Protein AF-A0A7X5WYK8-F1 (afdb_monomer)

Solvent-accessible surface area (backbone atoms only — not comparable to full-atom values): 10181 Å² total; per-residue (Å²): 60,43,26,27,65,87,35,36,53,64,47,31,43,57,42,50,28,78,46,82,59,47,68,47,73,44,83,45,78,68,83,83,78,94,76,91,78,85,84,81,78,85,86,73,86,61,57,68,45,62,34,41,37,25,33,33,72,81,47,101,89,40,74,47,78,44,51,24,57,63,47,51,92,87,49,61,73,57,48,60,65,60,54,60,88,48,76,46,37,40,37,29,28,26,80,93,51,51,72,50,24,47,69,49,51,55,54,31,62,80,64,75,45,39,46,22,40,32,38,34,63,54,89,94,56,85,86,73,58,57,67,60,52,36,63,76,65,71,54,60,93,84,52,49,63,40,84,29,38,38,77,39,40,69,43,42,47,52,51,53,49,49,19,54,54,50,25,53,60,73,67,47,81,83,126

Secondary structure (DSSP, 8-state):
-EE-TTSSHHHHHHHH-SSPPEEEEEEE-------S--SS--S-S-EEEEEEEEEEEEETTEEEEEEE--SSTT-HHHHHHHHTT-S-EEEEE-GGGGGGGHHHHHHHHTTT--EEEEEE--TTSPP--HHHHHHHTT--TTS-EEEE-TT-HHHHHHHHHHHHHHHHHHHS---

Structure (mmCIF, N/CA/C/O backbone):
data_AF-A0A7X5WYK8-F1
#
_entry.id   AF-A0A7X5WYK8-F1
#
loop_
_atom_site.group_PDB
_atom_site.id
_atom_site.type_symbol
_atom_site.label_atom_id
_atom_site.label_alt_id
_atom_site.label_comp_id
_atom_site.label_asym_id
_atom_site.label_entity_id
_atom_site.label_seq_id
_atom_site.pdbx_PDB_ins_code
_atom_site.Cartn_x
_atom_site.Cartn_y
_atom_site.Cartn_z
_atom_site.occupancy
_atom_site.B_iso_or_equiv
_atom_site.auth_seq_id
_atom_site.auth_comp_id
_atom_site.auth_asym_id
_atom_site.auth_atom_id
_atom_site.pdbx_PDB_model_num
ATOM 1 N N . MET A 1 1 ? 2.236 2.036 4.614 1.00 91.31 1 MET A N 1
ATOM 2 C CA . MET A 1 1 ? 2.571 2.059 3.174 1.00 91.31 1 MET A CA 1
ATOM 3 C C . MET A 1 1 ? 4.005 1.616 3.013 1.00 91.31 1 MET A C 1
ATOM 5 O O . MET A 1 1 ? 4.882 2.263 3.572 1.00 91.31 1 MET A O 1
ATOM 9 N N . ALA A 1 2 ? 4.224 0.550 2.261 1.00 90.75 2 ALA A N 1
ATOM 10 C CA . ALA A 1 2 ? 5.522 -0.031 1.952 1.00 90.75 2 ALA A CA 1
ATOM 11 C C . ALA A 1 2 ? 5.718 -0.130 0.432 1.00 90.75 2 ALA A C 1
ATOM 13 O O . ALA A 1 2 ? 4.806 0.186 -0.329 1.00 90.75 2 ALA A O 1
ATOM 14 N N . GLY A 1 3 ? 6.918 -0.505 -0.008 1.00 89.00 3 GLY A N 1
ATOM 15 C CA . GLY A 1 3 ? 7.274 -0.653 -1.422 1.00 89.00 3 GLY A CA 1
ATOM 16 C C . GLY A 1 3 ? 8.574 0.058 -1.790 1.00 89.00 3 GLY A C 1
ATOM 17 O O . GLY A 1 3 ? 9.144 0.801 -0.981 1.00 89.00 3 GLY A O 1
ATOM 18 N N . GLY A 1 4 ? 9.008 -0.125 -3.033 1.00 84.69 4 GLY A N 1
ATOM 19 C CA . GLY A 1 4 ? 10.282 0.365 -3.555 1.00 84.69 4 GLY A CA 1
ATOM 20 C C . GLY A 1 4 ? 10.503 1.874 -3.481 1.00 84.69 4 GLY A C 1
ATOM 21 O O . GLY A 1 4 ? 9.568 2.682 -3.360 1.00 84.69 4 GLY A O 1
ATOM 22 N N . PHE A 1 5 ? 11.766 2.293 -3.568 1.00 83.56 5 PHE A N 1
ATOM 23 C CA . PHE A 1 5 ? 12.101 3.700 -3.787 1.00 83.56 5 PHE A CA 1
ATOM 24 C C . PHE A 1 5 ? 11.452 4.203 -5.085 1.00 83.56 5 PHE A C 1
ATOM 26 O O . PHE A 1 5 ? 11.557 3.573 -6.130 1.00 83.56 5 PHE A O 1
ATOM 33 N N . GLY A 1 6 ? 10.777 5.354 -5.030 1.00 85.69 6 GLY A N 1
ATOM 34 C CA . GLY A 1 6 ? 10.100 5.919 -6.202 1.00 85.69 6 GLY A CA 1
ATOM 35 C C . GLY A 1 6 ? 8.744 5.292 -6.548 1.00 85.69 6 GLY A C 1
ATOM 36 O O . GLY A 1 6 ? 8.045 5.852 -7.384 1.00 85.69 6 GLY A O 1
ATOM 37 N N . ALA A 1 7 ? 8.300 4.238 -5.847 1.00 91.06 7 ALA A N 1
ATOM 38 C CA . ALA A 1 7 ? 7.008 3.587 -6.107 1.00 91.06 7 ALA A CA 1
ATOM 39 C C . ALA A 1 7 ? 5.785 4.510 -5.917 1.00 91.06 7 ALA A C 1
ATOM 41 O O . ALA A 1 7 ? 4.711 4.225 -6.433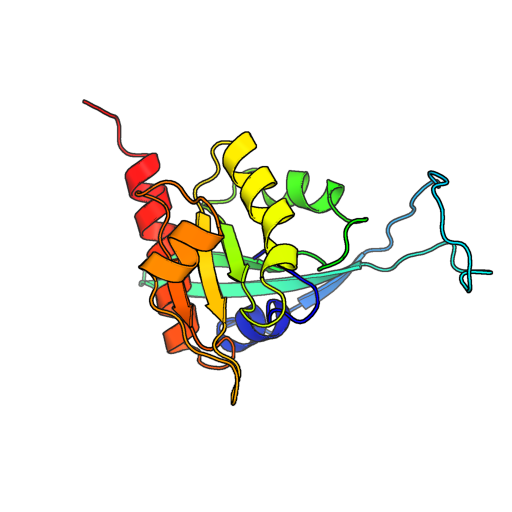 1.00 91.06 7 ALA A O 1
ATOM 42 N N . GLY A 1 8 ? 5.937 5.637 -5.203 1.00 92.38 8 GLY A N 1
ATOM 43 C CA . GLY A 1 8 ? 4.883 6.646 -5.020 1.00 92.38 8 GLY A CA 1
ATOM 44 C C . GLY A 1 8 ? 4.316 6.764 -3.602 1.00 92.38 8 GLY A C 1
ATOM 45 O O . GLY A 1 8 ? 3.302 7.426 -3.422 1.00 92.38 8 GLY A O 1
ATOM 46 N N . LYS A 1 9 ? 4.959 6.173 -2.582 1.00 91.44 9 LYS A N 1
ATOM 47 C CA . LYS A 1 9 ? 4.479 6.176 -1.179 1.00 91.44 9 LYS A CA 1
ATOM 48 C C . LYS A 1 9 ? 4.175 7.583 -0.646 1.00 91.44 9 LYS A C 1
ATOM 50 O O . LYS A 1 9 ? 3.075 7.828 -0.159 1.00 91.44 9 LYS A O 1
ATOM 55 N N . THR A 1 10 ? 5.117 8.514 -0.800 1.00 89.06 10 THR A N 1
ATOM 56 C CA . THR A 1 10 ? 4.959 9.925 -0.406 1.00 89.06 10 THR A CA 1
ATOM 57 C C . THR A 1 10 ? 3.807 10.601 -1.136 1.00 89.06 10 THR A C 1
ATOM 59 O O . THR A 1 10 ? 3.019 11.326 -0.532 1.00 89.06 10 THR A O 1
ATOM 62 N N . THR A 1 11 ? 3.686 10.343 -2.439 1.00 92.81 11 THR A N 1
ATOM 63 C CA . THR A 1 11 ? 2.610 10.882 -3.275 1.00 92.81 11 THR A CA 1
ATOM 64 C C . THR A 1 11 ? 1.253 10.362 -2.812 1.00 92.81 11 THR A C 1
ATOM 66 O O . THR A 1 11 ? 0.349 11.164 -2.601 1.00 92.81 11 THR A O 1
ATOM 69 N N . LEU A 1 12 ? 1.150 9.054 -2.559 1.00 94.94 12 LEU A N 1
ATOM 70 C CA . LEU A 1 12 ? -0.055 8.388 -2.071 1.00 94.94 12 LEU A CA 1
ATOM 71 C C . LEU A 1 12 ? -0.517 8.991 -0.742 1.00 94.94 12 LEU A C 1
ATOM 73 O O . LEU A 1 12 ? -1.670 9.405 -0.621 1.00 94.94 12 LEU A O 1
ATOM 77 N N . VAL A 1 13 ? 0.384 9.093 0.244 1.00 93.38 13 VAL A N 1
ATOM 78 C CA . VAL A 1 13 ? 0.069 9.697 1.551 1.00 93.38 13 VAL A CA 1
ATOM 79 C C . VAL A 1 13 ? -0.349 11.159 1.380 1.00 93.38 13 VAL A C 1
ATOM 81 O O . VAL A 1 13 ? -1.353 11.586 1.951 1.00 93.38 13 VAL A O 1
ATOM 84 N N . GLY A 1 14 ? 0.375 11.921 0.557 1.00 92.38 14 GLY A N 1
ATOM 85 C CA . GLY A 1 14 ? 0.082 13.328 0.294 1.00 92.38 14 GLY A CA 1
ATOM 86 C C . GLY A 1 14 ? -1.270 13.573 -0.382 1.00 92.38 14 GLY A C 1
ATOM 87 O O . GLY A 1 14 ? -1.955 14.525 -0.019 1.00 92.38 14 GLY A O 1
ATOM 88 N N . ALA A 1 15 ? -1.682 12.719 -1.322 1.00 94.56 15 ALA A N 1
ATOM 89 C CA . ALA A 1 15 ? -2.939 12.870 -2.059 1.00 94.56 15 ALA A CA 1
ATOM 90 C C . ALA A 1 15 ? -4.182 12.662 -1.176 1.00 94.56 15 ALA A C 1
ATOM 92 O O . ALA A 1 15 ? -5.242 13.260 -1.397 1.00 94.56 15 ALA A O 1
ATOM 93 N N . VAL A 1 16 ? -4.064 11.798 -0.167 1.00 94.88 16 VAL A N 1
ATOM 94 C CA . VAL A 1 16 ? -5.202 11.341 0.635 1.00 94.88 16 VAL A CA 1
ATOM 95 C C . VAL A 1 16 ? -5.264 11.981 2.027 1.00 94.88 16 VAL A C 1
ATOM 97 O O . VAL A 1 16 ? -6.341 12.054 2.623 1.00 94.88 16 VAL A O 1
ATOM 100 N N . SER A 1 17 ? -4.154 12.517 2.532 1.00 93.38 17 SER A N 1
ATOM 101 C CA . SER A 1 17 ? -4.109 13.109 3.868 1.00 93.38 17 SER A CA 1
ATOM 102 C C . SER A 1 17 ? -4.942 14.398 3.986 1.00 93.38 17 SER A C 1
ATOM 104 O O . SER A 1 17 ? -4.854 15.305 3.166 1.00 93.38 17 SER A O 1
ATOM 106 N N . GLU A 1 18 ? -5.747 14.485 5.042 1.00 92.31 18 GLU A N 1
ATOM 107 C CA . GLU A 1 18 ? -6.530 15.654 5.473 1.00 92.31 18 GLU A CA 1
ATOM 108 C C . GLU A 1 18 ? -5.715 16.605 6.357 1.00 92.31 18 GLU A C 1
ATOM 110 O O . GLU A 1 18 ? -6.079 17.764 6.551 1.00 92.31 18 GLU A O 1
ATOM 115 N N . ILE A 1 19 ? -4.601 16.117 6.899 1.00 85.31 19 ILE A N 1
ATOM 116 C CA . ILE A 1 19 ? -3.599 16.927 7.588 1.00 85.31 19 ILE A CA 1
ATOM 117 C C . ILE A 1 19 ? -2.427 17.175 6.646 1.00 85.31 19 ILE A C 1
ATOM 119 O O . ILE A 1 19 ? -2.150 16.359 5.763 1.00 85.31 19 ILE A O 1
ATOM 123 N N . ARG A 1 20 ? -1.701 18.281 6.848 1.00 70.25 20 ARG A N 1
ATOM 124 C CA . ARG A 1 20 ? -0.429 18.471 6.142 1.00 70.25 20 ARG A CA 1
ATOM 125 C C . ARG A 1 20 ? 0.475 17.282 6.469 1.00 70.25 20 ARG A C 1
ATOM 127 O O . ARG A 1 20 ? 0.687 17.049 7.660 1.00 70.25 20 ARG A O 1
ATOM 134 N N . PRO A 1 21 ? 0.983 16.552 5.460 1.00 59.81 21 PRO A N 1
ATOM 135 C CA . PRO A 1 21 ? 1.872 15.442 5.723 1.00 59.81 21 PRO A CA 1
ATOM 136 C C . PRO A 1 21 ? 3.060 15.926 6.542 1.00 59.81 21 PRO A C 1
ATOM 138 O O . PRO A 1 21 ? 3.773 16.847 6.129 1.00 59.81 21 PRO A O 1
ATOM 141 N N . LEU A 1 22 ? 3.229 15.356 7.731 1.00 60.31 22 LEU A N 1
ATOM 142 C CA . LEU A 1 22 ? 4.407 15.624 8.537 1.00 60.31 22 LEU A CA 1
ATOM 143 C C . LEU A 1 22 ? 5.520 14.761 7.959 1.00 60.31 22 LEU A C 1
ATOM 145 O O . LEU A 1 22 ? 5.391 13.540 7.894 1.00 60.31 22 LEU A O 1
ATOM 149 N N . ARG A 1 23 ? 6.587 15.415 7.501 1.00 59.00 23 ARG A N 1
ATOM 150 C CA . ARG A 1 23 ? 7.867 14.755 7.266 1.00 59.00 23 ARG A CA 1
ATOM 151 C C . ARG A 1 23 ? 8.601 14.802 8.590 1.00 59.00 23 ARG A C 1
ATOM 153 O O . ARG A 1 23 ? 9.136 15.849 8.945 1.00 59.00 23 ARG A O 1
ATOM 160 N N . THR A 1 24 ? 8.543 13.721 9.352 1.00 49.75 24 THR A N 1
ATOM 161 C CA . THR A 1 24 ? 9.303 13.659 10.600 1.00 49.75 24 THR A CA 1
ATOM 162 C C . THR A 1 24 ? 10.747 13.363 10.236 1.00 49.75 24 THR A C 1
ATOM 164 O O . THR A 1 24 ? 11.012 12.326 9.639 1.00 49.75 24 THR A O 1
ATOM 167 N N . GLU A 1 25 ? 11.650 14.294 10.531 1.00 51.78 25 GLU A N 1
ATOM 168 C CA . GLU A 1 25 ? 13.097 14.105 10.449 1.00 51.78 25 GLU A CA 1
ATOM 169 C C . GLU A 1 25 ? 13.569 13.482 11.768 1.00 51.78 25 GLU A C 1
ATOM 171 O O . GLU A 1 25 ? 13.939 14.197 12.695 1.00 51.78 25 GLU A O 1
ATOM 176 N N . GLU A 1 26 ? 13.518 12.154 11.884 1.00 43.84 26 GLU A N 1
ATOM 177 C CA . GLU A 1 26 ? 14.072 11.481 13.065 1.00 43.84 26 GLU A CA 1
ATOM 178 C C . GLU A 1 26 ? 15.587 11.302 12.903 1.00 43.84 26 GLU A C 1
ATOM 180 O O . GLU A 1 26 ? 16.078 10.779 11.893 1.00 43.84 26 GLU A O 1
ATOM 185 N N . LEU A 1 27 ? 16.337 11.746 13.915 1.00 38.81 27 LEU A N 1
ATOM 186 C CA . LEU A 1 27 ? 17.777 11.524 14.028 1.00 38.81 27 LEU A CA 1
ATOM 187 C C . LEU A 1 27 ? 18.011 10.092 14.510 1.00 38.81 27 LEU A C 1
ATOM 189 O O . LEU A 1 27 ? 18.056 9.823 15.707 1.00 38.81 27 LEU A O 1
ATOM 193 N N . LEU A 1 28 ? 18.185 9.164 13.576 1.00 40.59 28 LEU A N 1
ATOM 194 C CA . LEU A 1 28 ? 18.576 7.800 13.909 1.00 40.59 28 LEU A CA 1
ATOM 195 C C . LEU A 1 28 ? 20.100 7.716 14.013 1.00 40.59 28 LEU A C 1
ATOM 197 O O . LEU A 1 28 ? 20.827 7.809 13.021 1.00 40.59 28 LEU A O 1
ATOM 201 N N . THR A 1 29 ? 20.599 7.560 15.237 1.00 36.50 29 THR A N 1
ATOM 202 C CA . THR A 1 29 ? 21.980 7.142 15.495 1.00 36.50 29 THR A CA 1
ATOM 203 C C . THR A 1 29 ? 22.102 5.646 15.233 1.00 36.50 29 THR A C 1
ATOM 205 O O . THR A 1 29 ? 21.803 4.835 16.106 1.00 36.50 29 THR A O 1
ATOM 208 N N . GLU A 1 30 ? 22.541 5.271 14.034 1.00 42.75 30 GLU A N 1
ATOM 209 C CA . GLU A 1 30 ? 22.893 3.887 13.720 1.00 42.75 30 GLU A CA 1
ATOM 210 C C . GLU A 1 30 ? 24.366 3.645 14.093 1.00 42.75 30 GLU A C 1
ATOM 212 O O . GLU A 1 30 ? 25.285 4.204 13.489 1.00 42.75 30 GLU A O 1
ATOM 217 N N . ALA A 1 31 ? 24.609 2.830 15.123 1.00 35.81 31 ALA A N 1
ATOM 218 C CA . ALA A 1 31 ? 25.931 2.264 15.371 1.00 35.81 31 ALA A CA 1
ATOM 219 C C . ALA A 1 31 ? 26.196 1.210 14.285 1.00 35.81 31 ALA A C 1
ATOM 221 O O . ALA A 1 31 ? 25.483 0.213 14.192 1.00 35.81 31 ALA A O 1
ATOM 222 N N . GLY A 1 32 ? 27.180 1.489 13.429 1.00 37.34 32 GLY A N 1
ATOM 223 C CA . GLY A 1 32 ? 27.377 0.822 12.147 1.00 37.34 32 GLY A CA 1
ATOM 224 C C . GLY A 1 32 ? 27.456 -0.706 12.184 1.00 37.34 32 GLY A C 1
ATOM 225 O O . GLY A 1 32 ? 28.133 -1.306 13.020 1.00 37.34 32 GLY A O 1
ATOM 226 N N . ARG A 1 33 ? 26.831 -1.326 11.179 1.00 36.12 33 ARG A N 1
ATOM 227 C CA . ARG A 1 33 ? 27.167 -2.671 10.705 1.00 36.12 33 ARG A CA 1
ATOM 228 C C . ARG A 1 33 ? 27.837 -2.542 9.331 1.00 36.12 33 ARG A C 1
ATOM 230 O O . ARG A 1 33 ? 27.252 -1.920 8.449 1.00 36.12 33 ARG A O 1
ATOM 237 N N . PRO A 1 34 ? 29.056 -3.073 9.142 1.00 43.34 34 PRO A N 1
ATOM 238 C CA . PRO A 1 34 ? 29.782 -2.921 7.891 1.00 43.34 34 PRO A CA 1
ATOM 239 C C . PRO A 1 34 ? 29.355 -4.021 6.922 1.00 43.34 34 PRO A C 1
ATOM 241 O O . PRO A 1 34 ? 29.674 -5.178 7.180 1.00 43.34 34 PRO A O 1
ATOM 244 N N . VAL A 1 35 ? 28.670 -3.687 5.825 1.00 38.25 35 VAL A N 1
ATOM 245 C CA . VAL A 1 35 ? 28.654 -4.555 4.637 1.00 38.25 35 VAL A CA 1
ATOM 246 C C . VAL A 1 35 ? 28.582 -3.710 3.360 1.00 38.25 35 VAL A C 1
ATOM 248 O O . VAL A 1 35 ? 27.594 -3.027 3.109 1.00 38.25 35 VAL A O 1
ATOM 251 N N . ASP A 1 36 ? 29.704 -3.742 2.641 1.00 38.31 36 ASP A N 1
ATOM 252 C CA . ASP A 1 36 ? 29.941 -3.654 1.195 1.00 38.31 36 ASP A CA 1
ATOM 253 C C . ASP A 1 36 ? 28.935 -2.893 0.318 1.00 38.31 36 ASP A C 1
ATOM 255 O O . ASP A 1 36 ? 27.957 -3.449 -0.165 1.00 38.31 36 ASP A O 1
ATOM 259 N N . ASP A 1 37 ? 29.227 -1.614 0.063 1.00 40.59 37 ASP A N 1
ATOM 260 C CA . ASP A 1 37 ? 29.827 -1.158 -1.206 1.00 40.59 37 ASP A CA 1
ATOM 261 C C . ASP A 1 37 ? 30.225 0.325 -1.027 1.00 40.59 37 ASP A C 1
ATOM 263 O O . ASP A 1 37 ? 29.435 1.255 -1.201 1.00 40.59 37 ASP A O 1
ATOM 267 N N . ILE A 1 38 ? 31.446 0.566 -0.530 1.00 38.88 38 ILE A N 1
ATOM 268 C CA . ILE A 1 38 ? 31.916 1.901 -0.107 1.00 38.88 38 ILE A CA 1
ATOM 269 C C . ILE A 1 38 ? 32.534 2.657 -1.290 1.00 38.88 38 ILE A C 1
ATOM 271 O O . ILE A 1 38 ? 33.648 3.174 -1.216 1.00 38.88 38 ILE A O 1
ATOM 275 N N . ALA A 1 39 ? 31.803 2.764 -2.395 1.00 33.34 39 ALA A N 1
ATOM 276 C CA . ALA A 1 39 ? 32.120 3.725 -3.442 1.00 33.34 39 ALA A CA 1
ATOM 277 C C . ALA A 1 39 ? 31.269 4.992 -3.242 1.00 33.34 39 ALA A C 1
ATOM 279 O O . ALA A 1 39 ? 30.266 5.200 -3.917 1.00 33.34 39 ALA A O 1
ATOM 280 N N . GLY A 1 40 ? 31.673 5.848 -2.290 1.00 38.50 40 GLY A N 1
ATOM 281 C CA . GLY A 1 40 ? 31.188 7.237 -2.213 1.00 38.50 40 GLY A CA 1
ATOM 282 C C . GLY A 1 40 ? 30.547 7.715 -0.905 1.00 38.50 40 GLY A C 1
ATOM 283 O O . GLY A 1 40 ? 29.961 8.796 -0.901 1.00 38.50 40 GLY A O 1
ATOM 284 N N . VAL A 1 41 ? 30.660 6.982 0.209 1.00 37.38 41 VAL A N 1
ATOM 285 C CA . VAL A 1 41 ? 30.144 7.431 1.521 1.00 37.38 41 VAL A CA 1
ATOM 286 C C . VAL A 1 41 ? 31.288 7.646 2.507 1.00 37.38 41 VAL A C 1
ATOM 288 O O . VAL A 1 41 ? 31.399 6.979 3.531 1.00 37.38 41 VAL A O 1
ATOM 291 N N . GLU A 1 42 ? 32.151 8.615 2.215 1.00 34.34 42 GLU A N 1
ATOM 292 C CA . GLU A 1 42 ? 32.994 9.200 3.254 1.00 34.34 42 GLU A CA 1
ATOM 293 C C . GLU A 1 42 ? 32.214 10.355 3.898 1.00 34.34 42 GLU A C 1
ATOM 295 O O . GLU A 1 42 ? 31.921 11.361 3.255 1.00 34.34 42 GLU A O 1
ATOM 300 N N . SER A 1 43 ? 31.877 10.193 5.182 1.00 35.34 43 SER A N 1
ATOM 301 C CA . SER A 1 43 ? 31.346 11.20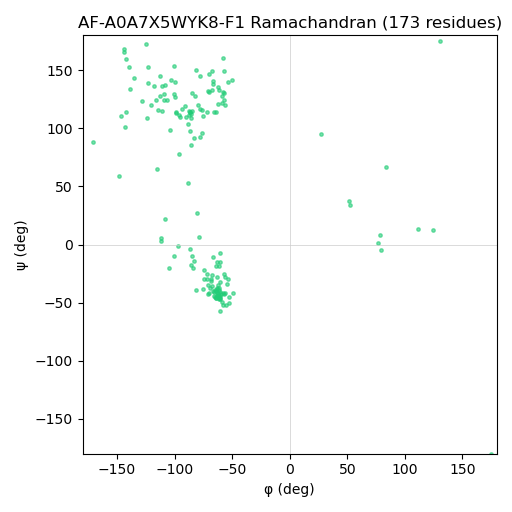9 6.113 1.00 35.34 43 SER A CA 1
ATOM 302 C C . SER A 1 43 ? 29.838 11.526 6.127 1.00 35.34 43 SER A C 1
ATOM 304 O O . SER A 1 43 ? 29.442 12.668 5.928 1.00 35.34 43 SER A O 1
ATOM 306 N N . LYS A 1 44 ? 28.974 10.581 6.535 1.00 34.91 44 LYS A N 1
ATOM 307 C CA . LYS A 1 44 ? 27.723 10.936 7.252 1.00 34.91 44 LYS A CA 1
ATOM 308 C C . LYS A 1 44 ? 27.378 9.910 8.338 1.00 34.91 44 LYS A C 1
ATOM 310 O O . LYS A 1 44 ? 26.822 8.861 8.055 1.00 34.91 44 LYS A O 1
ATOM 315 N N . THR A 1 45 ? 27.684 10.245 9.591 1.00 38.94 45 THR A N 1
ATOM 316 C CA . THR A 1 45 ? 27.378 9.486 10.826 1.00 38.94 45 THR A CA 1
ATOM 317 C C . THR A 1 45 ? 25.929 9.643 11.314 1.00 38.94 45 THR A C 1
ATOM 319 O O . THR A 1 45 ? 25.579 9.182 12.397 1.00 38.94 45 THR A O 1
ATOM 322 N N . THR A 1 46 ? 25.076 10.313 10.541 1.00 37.12 46 THR A N 1
ATOM 323 C CA . THR A 1 46 ? 23.675 10.578 10.882 1.00 37.12 46 THR A CA 1
ATOM 324 C C . THR A 1 46 ? 22.848 10.457 9.612 1.00 37.12 46 THR A C 1
ATOM 326 O O . THR A 1 46 ? 23.019 11.252 8.685 1.00 37.12 46 THR A O 1
ATOM 329 N N . THR A 1 47 ? 21.965 9.463 9.558 1.00 43.06 47 THR A N 1
ATOM 330 C CA . THR A 1 47 ? 20.996 9.338 8.468 1.00 43.06 47 THR A CA 1
ATOM 331 C C . THR A 1 47 ? 19.643 9.783 9.000 1.00 43.06 47 THR A C 1
ATOM 333 O O . THR A 1 47 ? 18.965 9.029 9.689 1.00 43.06 47 THR A O 1
ATOM 336 N N . THR A 1 48 ? 19.265 11.029 8.720 1.00 44.34 48 THR A N 1
ATOM 337 C CA . THR A 1 48 ? 17.916 11.528 8.998 1.00 44.34 48 THR A CA 1
ATOM 338 C C . THR A 1 48 ? 16.917 10.718 8.181 1.00 44.34 48 THR A C 1
ATOM 340 O O . THR A 1 48 ? 17.001 10.693 6.949 1.00 44.34 48 THR A O 1
ATOM 343 N N . VAL A 1 49 ? 15.978 10.052 8.847 1.00 54.69 49 VAL A N 1
ATOM 344 C CA . VAL A 1 49 ? 14.893 9.350 8.161 1.00 54.69 49 VAL A CA 1
ATOM 345 C C . VAL A 1 49 ? 13.712 10.281 8.064 1.00 54.69 49 VAL A C 1
ATOM 347 O O . VAL A 1 49 ? 13.155 10.662 9.084 1.00 54.69 49 VAL A O 1
ATOM 350 N N . ALA A 1 50 ? 13.334 10.628 6.836 1.00 64.44 50 ALA A N 1
ATOM 351 C CA . ALA A 1 50 ? 12.053 11.254 6.560 1.00 64.44 50 ALA A CA 1
ATOM 352 C C . ALA A 1 50 ? 11.002 10.152 6.375 1.00 64.44 50 ALA A C 1
ATOM 354 O O . ALA A 1 50 ? 11.080 9.372 5.425 1.00 64.44 50 ALA A O 1
ATOM 355 N N . MET A 1 51 ? 10.033 10.092 7.285 1.00 77.31 51 MET A N 1
ATOM 356 C CA . MET A 1 51 ? 8.831 9.268 7.147 1.00 77.31 51 MET A CA 1
ATOM 357 C C . MET A 1 51 ? 7.648 10.155 6.758 1.00 77.31 51 MET A C 1
ATOM 359 O O . MET A 1 51 ? 7.518 11.267 7.271 1.00 77.31 51 MET A O 1
ATOM 363 N N . ASP A 1 52 ? 6.776 9.660 5.879 1.00 83.44 52 ASP A N 1
ATOM 364 C CA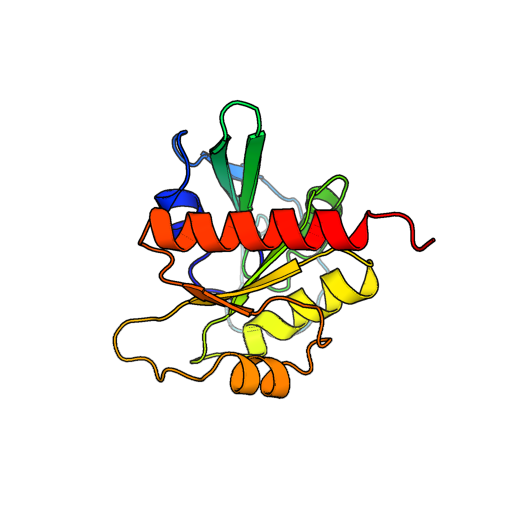 . ASP A 1 52 ? 5.517 10.340 5.576 1.00 83.44 52 ASP A CA 1
ATOM 365 C C . ASP A 1 52 ? 4.444 9.945 6.592 1.00 83.44 52 ASP A C 1
ATOM 367 O O . ASP A 1 52 ? 4.199 8.759 6.814 1.00 83.44 52 ASP A O 1
ATOM 371 N N . PHE A 1 53 ? 3.763 10.934 7.165 1.00 87.94 53 PHE A N 1
ATOM 372 C CA . PHE A 1 53 ? 2.600 10.728 8.023 1.00 87.94 53 PHE A CA 1
ATOM 373 C C . PHE A 1 53 ? 1.358 11.384 7.425 1.00 87.94 53 PHE A C 1
ATOM 375 O O . PHE A 1 53 ? 1.416 12.528 6.975 1.00 87.94 53 PHE A O 1
ATOM 382 N N . GLY A 1 54 ? 0.222 10.690 7.455 1.00 90.75 54 GLY A N 1
ATOM 383 C CA . GLY A 1 54 ? -1.056 11.220 6.995 1.00 90.75 54 GLY A CA 1
ATOM 384 C C . GLY A 1 54 ? -2.239 10.748 7.828 1.00 90.75 54 GLY A C 1
ATOM 385 O O . GLY A 1 54 ? -2.147 9.798 8.600 1.00 90.75 54 GLY A O 1
ATOM 386 N N . ARG A 1 55 ? -3.378 11.418 7.652 1.00 94.38 55 ARG A N 1
ATOM 387 C CA . ARG A 1 55 ? -4.653 11.059 8.287 1.00 94.38 55 ARG A CA 1
ATOM 388 C C . ARG A 1 55 ? -5.778 11.213 7.281 1.00 94.38 55 ARG A C 1
ATOM 390 O O . ARG A 1 55 ? -5.853 12.256 6.644 1.00 94.38 55 ARG A O 1
ATOM 397 N N . ILE A 1 56 ? -6.672 10.241 7.177 1.00 94.75 56 ILE A N 1
ATOM 398 C CA . ILE A 1 56 ? -7.902 10.372 6.386 1.00 94.75 56 ILE A CA 1
ATOM 399 C C . ILE A 1 56 ? -9.098 9.834 7.162 1.00 94.75 56 ILE A C 1
ATOM 401 O O . ILE A 1 56 ? -9.002 8.820 7.848 1.00 94.75 56 ILE A O 1
ATOM 405 N N . THR A 1 57 ? -10.236 10.496 7.007 1.00 94.00 57 THR A N 1
ATOM 406 C CA . THR A 1 57 ? -11.543 9.987 7.407 1.00 94.00 57 THR A CA 1
ATOM 407 C C . THR A 1 57 ? -12.147 9.230 6.214 1.00 94.00 57 THR A C 1
ATOM 409 O O . THR A 1 57 ? -12.462 9.832 5.187 1.00 94.00 57 THR A O 1
ATOM 412 N N . LEU A 1 58 ? -12.239 7.897 6.297 1.00 88.75 58 LEU A N 1
ATOM 413 C CA . LEU A 1 58 ? -12.792 7.047 5.227 1.00 88.75 58 LEU A CA 1
ATOM 414 C C . LEU A 1 58 ? -14.324 7.003 5.259 1.00 88.75 58 LEU A C 1
ATOM 416 O O . LEU A 1 58 ? -14.965 6.993 4.209 1.00 88.75 58 LEU A O 1
ATOM 420 N N . ARG A 1 59 ? -14.896 6.953 6.465 1.00 84.94 59 ARG A N 1
ATOM 421 C CA . ARG A 1 59 ? -16.336 6.982 6.770 1.00 84.94 59 ARG A CA 1
ATOM 422 C C . ARG A 1 59 ? -16.538 7.775 8.063 1.00 84.94 59 ARG A C 1
ATOM 424 O O . ARG A 1 59 ? -15.557 8.075 8.740 1.00 84.94 59 ARG A O 1
ATOM 431 N N . GLU A 1 60 ? -17.779 8.124 8.401 1.00 82.06 60 GLU A N 1
ATOM 432 C CA . GLU A 1 60 ? -18.100 8.967 9.571 1.00 82.06 60 GLU A CA 1
ATOM 433 C C . GLU A 1 60 ? -17.501 8.447 10.892 1.00 82.06 60 GLU A C 1
ATOM 435 O O . GLU A 1 60 ? -17.153 9.238 11.766 1.00 82.06 60 GLU A O 1
ATOM 440 N N . ASP A 1 61 ? -17.320 7.132 11.011 1.00 85.50 61 ASP A N 1
ATOM 441 C CA . ASP A 1 61 ? -16.801 6.423 12.179 1.00 85.50 61 ASP A CA 1
ATOM 442 C C . ASP A 1 61 ? -15.410 5.791 11.969 1.00 85.50 61 ASP A C 1
ATOM 444 O O . ASP A 1 61 ? -14.882 5.158 12.883 1.00 85.50 61 ASP A O 1
ATOM 448 N N . LEU A 1 62 ? -14.784 5.979 10.798 1.00 88.06 62 LEU A N 1
ATOM 449 C CA . LEU A 1 62 ? -13.507 5.348 10.455 1.00 88.06 62 LEU A CA 1
ATOM 450 C C . LEU A 1 62 ? -12.446 6.376 10.060 1.00 88.06 62 LEU A C 1
ATOM 452 O O . LEU A 1 62 ? -12.466 6.944 8.964 1.00 88.06 62 LEU A O 1
ATOM 456 N N . VAL A 1 63 ? -11.461 6.544 10.940 1.00 93.31 63 VAL A N 1
ATOM 457 C CA . VAL A 1 63 ? -10.264 7.359 10.713 1.00 93.31 63 VAL A CA 1
ATOM 458 C C . VAL A 1 63 ? -9.057 6.444 10.564 1.00 93.31 63 VAL A C 1
ATOM 460 O O . VAL A 1 63 ? -8.808 5.601 11.421 1.00 93.31 63 VAL A O 1
ATOM 463 N N . LEU A 1 64 ? -8.278 6.648 9.504 1.00 93.88 64 LEU A N 1
ATOM 464 C CA . LEU A 1 64 ? -7.012 5.960 9.285 1.00 93.88 64 LEU A CA 1
ATOM 465 C C . LEU A 1 64 ? -5.831 6.904 9.489 1.00 93.88 64 LEU A C 1
ATOM 467 O O . LEU A 1 64 ? -5.824 8.033 8.987 1.00 93.88 64 LEU A O 1
ATOM 471 N N . TYR A 1 65 ? -4.809 6.392 10.167 1.00 92.94 65 TYR A N 1
ATOM 472 C CA . TYR A 1 65 ? -3.481 6.989 10.241 1.00 92.94 65 TYR A CA 1
ATOM 473 C C . TYR A 1 65 ? -2.558 6.252 9.276 1.00 92.94 65 TYR A C 1
ATOM 475 O O . TYR A 1 65 ? -2.510 5.024 9.259 1.00 92.94 65 TYR A O 1
ATOM 483 N N . LEU A 1 66 ? -1.859 7.007 8.436 1.00 92.69 66 LEU A N 1
ATOM 484 C CA . LEU A 1 66 ? -1.051 6.482 7.346 1.00 92.69 66 LEU A CA 1
ATOM 485 C C . LEU A 1 66 ? 0.417 6.758 7.637 1.00 92.69 66 LEU A C 1
ATOM 487 O O . LEU A 1 66 ? 0.794 7.905 7.863 1.00 92.69 66 LEU A O 1
ATOM 491 N N . PHE A 1 67 ? 1.236 5.714 7.564 1.00 89.81 67 PHE A N 1
ATOM 492 C CA . PHE A 1 67 ? 2.683 5.799 7.741 1.00 89.81 67 PHE A CA 1
ATOM 493 C C . PHE A 1 67 ? 3.367 5.291 6.472 1.00 89.81 67 PHE A C 1
ATOM 495 O O . PHE A 1 67 ? 3.124 4.161 6.039 1.00 89.81 67 PHE A O 1
ATOM 502 N N . GLY A 1 68 ? 4.160 6.137 5.820 1.00 86.31 68 GLY A N 1
ATOM 503 C CA . GLY A 1 68 ? 4.925 5.800 4.623 1.00 86.31 68 GLY A CA 1
ATOM 504 C C . GLY A 1 68 ? 6.348 5.407 4.974 1.00 86.31 68 GLY A C 1
ATOM 505 O O . GLY A 1 68 ? 7.128 6.271 5.362 1.00 86.31 68 GLY A O 1
ATOM 506 N N . THR A 1 69 ? 6.695 4.127 4.824 1.00 74.19 69 THR A N 1
ATOM 507 C CA . THR A 1 69 ? 8.027 3.642 5.192 1.00 74.19 69 THR A CA 1
ATOM 508 C C . THR A 1 69 ? 9.104 4.215 4.263 1.00 74.19 69 THR A C 1
ATOM 510 O O . THR A 1 69 ? 8.845 4.481 3.083 1.00 74.19 69 THR A O 1
ATOM 513 N N . PRO A 1 70 ? 10.337 4.412 4.750 1.00 71.44 70 PRO A N 1
ATOM 514 C CA . PRO A 1 70 ? 11.466 4.762 3.900 1.00 71.44 70 PRO A CA 1
ATOM 515 C C . PRO A 1 70 ? 11.726 3.644 2.887 1.00 71.44 70 PRO A C 1
ATOM 517 O O . PRO A 1 70 ? 11.782 2.473 3.245 1.00 71.44 70 PRO A O 1
ATOM 520 N N . GLY A 1 71 ? 11.902 3.994 1.612 1.00 61.06 71 GLY A N 1
ATOM 521 C CA . GLY A 1 71 ? 12.095 3.018 0.530 1.00 61.06 71 GLY A CA 1
ATOM 522 C C . GLY A 1 71 ? 13.515 2.461 0.394 1.00 61.06 71 GLY A C 1
ATOM 523 O O . GLY A 1 71 ? 13.901 2.168 -0.729 1.00 61.06 71 GLY A O 1
ATOM 524 N N . GLN A 1 72 ? 14.313 2.412 1.465 1.00 59.97 72 GLN A N 1
ATOM 525 C CA . GLN A 1 72 ? 15.676 1.865 1.425 1.00 59.97 72 GLN A CA 1
ATOM 526 C C . GLN A 1 72 ? 15.847 0.726 2.430 1.00 59.97 72 GLN A C 1
ATOM 528 O O . GLN A 1 72 ? 15.428 0.853 3.581 1.00 59.97 72 GLN A O 1
ATOM 533 N N . ASP A 1 73 ? 16.553 -0.324 2.006 1.00 55.56 73 ASP A N 1
ATOM 534 C CA . ASP A 1 73 ? 16.742 -1.601 2.716 1.00 55.56 73 ASP A CA 1
ATOM 535 C C . ASP A 1 73 ? 17.424 -1.498 4.084 1.00 55.56 73 ASP A C 1
ATOM 537 O O . ASP A 1 73 ? 17.514 -2.476 4.807 1.00 55.56 73 ASP A O 1
ATOM 541 N N . ARG A 1 74 ? 17.922 -0.331 4.490 1.00 58.56 74 ARG A N 1
ATOM 542 C CA . ARG A 1 74 ? 18.523 -0.140 5.821 1.00 58.56 74 ARG A CA 1
ATOM 543 C C . ARG A 1 74 ? 17.517 0.224 6.918 1.00 58.56 74 ARG A C 1
ATOM 545 O O . ARG A 1 74 ? 17.897 0.342 8.073 1.00 58.56 74 ARG A O 1
ATOM 552 N N . PHE A 1 75 ? 16.234 0.405 6.589 1.00 63.44 75 PHE A N 1
ATOM 553 C CA . PHE A 1 75 ? 15.224 0.900 7.539 1.00 63.44 75 PHE A CA 1
ATOM 554 C C . PHE A 1 75 ? 14.204 -0.149 8.003 1.00 63.44 75 PHE A C 1
ATOM 556 O O . PHE A 1 75 ? 13.139 0.219 8.499 1.00 63.44 75 PHE A O 1
ATOM 563 N N . TRP A 1 76 ? 14.529 -1.443 7.902 1.00 64.75 76 TRP A N 1
ATOM 564 C CA . TRP A 1 76 ? 13.675 -2.546 8.375 1.00 64.75 76 TRP A CA 1
ATOM 565 C C . TRP A 1 76 ? 13.262 -2.425 9.844 1.00 64.75 76 TRP A C 1
ATOM 567 O O . TRP A 1 76 ? 12.140 -2.779 10.183 1.00 64.75 76 TRP A O 1
ATOM 577 N N . PHE A 1 77 ? 14.120 -1.877 10.714 1.00 66.50 77 PHE A N 1
ATOM 578 C CA . PHE A 1 77 ? 13.790 -1.713 12.136 1.00 66.50 77 PHE A CA 1
ATOM 579 C C . PHE A 1 77 ? 12.555 -0.821 12.353 1.00 66.50 77 PHE A C 1
ATOM 581 O O . PHE A 1 77 ? 11.794 -1.037 13.288 1.00 66.50 77 PHE A O 1
ATOM 588 N N . LEU A 1 78 ? 12.323 0.168 11.479 1.00 71.81 78 LEU A N 1
ATOM 589 C CA . LEU A 1 78 ? 11.167 1.058 11.594 1.00 71.81 78 LEU A CA 1
ATOM 590 C C . LEU A 1 78 ? 9.870 0.325 11.236 1.00 71.81 78 LEU A C 1
ATOM 592 O O . LEU A 1 78 ? 8.795 0.711 11.683 1.00 71.81 78 LEU A O 1
ATOM 596 N N . TRP A 1 79 ? 9.957 -0.731 10.429 1.00 77.38 79 TRP A N 1
ATOM 597 C CA . TRP A 1 79 ? 8.785 -1.493 10.030 1.00 77.38 79 TRP A CA 1
ATOM 598 C C . TRP A 1 79 ? 8.206 -2.265 11.207 1.00 77.38 79 TRP A C 1
ATOM 600 O O . TRP A 1 79 ? 6.992 -2.284 11.332 1.00 77.38 79 TRP A O 1
ATOM 610 N N . ASP A 1 80 ? 9.037 -2.813 12.099 1.00 78.00 80 ASP A N 1
ATOM 611 C CA . ASP A 1 80 ? 8.562 -3.529 13.293 1.00 78.00 80 ASP A CA 1
ATOM 612 C C . ASP A 1 80 ? 7.773 -2.615 14.241 1.00 78.00 80 ASP A C 1
ATOM 614 O O . ASP A 1 80 ? 6.698 -2.982 14.724 1.00 78.00 80 ASP A O 1
ATOM 618 N N . GLU A 1 81 ? 8.255 -1.387 14.434 1.00 78.50 81 GLU A N 1
ATOM 619 C CA . GLU A 1 81 ? 7.558 -0.375 15.231 1.00 78.50 81 GLU A CA 1
ATOM 620 C C . GLU A 1 81 ? 6.231 0.044 14.580 1.00 78.50 81 GLU A C 1
ATOM 622 O O . GLU A 1 81 ? 5.202 0.120 15.247 1.00 78.50 81 GLU A O 1
ATOM 627 N N . LEU A 1 82 ? 6.221 0.273 13.262 1.00 79.50 82 LEU A N 1
ATOM 628 C CA . LEU A 1 82 ? 5.018 0.702 12.535 1.00 79.50 82 LEU A CA 1
ATOM 629 C C . LEU A 1 82 ? 3.993 -0.416 12.319 1.00 79.50 82 LEU A C 1
ATOM 631 O O . LEU A 1 82 ? 2.802 -0.137 12.196 1.00 79.50 82 LEU A O 1
ATOM 635 N N . ALA A 1 83 ? 4.450 -1.661 12.216 1.00 81.81 83 ALA A N 1
ATOM 636 C CA . ALA A 1 83 ? 3.606 -2.832 12.030 1.00 81.81 83 ALA A CA 1
ATOM 637 C C . ALA A 1 83 ? 2.823 -3.170 13.302 1.00 81.81 83 ALA A C 1
ATOM 639 O O . ALA A 1 83 ? 1.708 -3.690 13.231 1.00 81.81 83 ALA A O 1
ATOM 640 N N . THR A 1 84 ? 3.382 -2.853 14.471 1.00 80.94 84 THR A N 1
ATOM 641 C CA . THR A 1 84 ? 2.742 -3.126 15.755 1.00 80.94 84 THR A CA 1
ATOM 642 C C . THR A 1 84 ? 1.445 -2.323 15.893 1.00 80.94 84 THR A C 1
ATOM 644 O O . THR A 1 84 ? 1.451 -1.098 15.983 1.00 80.94 84 THR A O 1
ATOM 647 N N . GLY A 1 85 ? 0.308 -3.024 15.927 1.00 81.56 85 GLY A N 1
ATOM 648 C CA . GLY A 1 85 ? -1.021 -2.410 16.034 1.00 81.56 85 GLY A CA 1
ATOM 649 C C . GLY A 1 85 ? -1.565 -1.826 14.725 1.00 81.56 85 GLY A C 1
ATOM 650 O O . GLY A 1 85 ? -2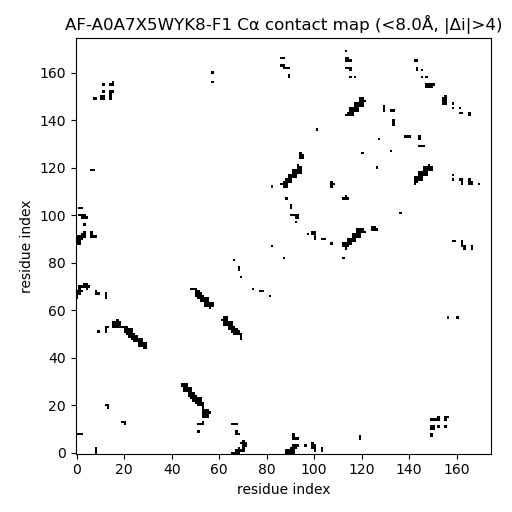.607 -1.167 14.745 1.00 81.56 85 GLY A O 1
ATOM 651 N N . ALA A 1 86 ? -0.895 -2.061 13.592 1.00 87.00 86 ALA A N 1
ATOM 652 C CA . ALA A 1 86 ? -1.424 -1.694 12.286 1.00 87.00 86 ALA A CA 1
ATOM 653 C C . ALA A 1 86 ? -2.670 -2.530 11.951 1.00 87.00 86 ALA A C 1
ATOM 655 O O . ALA A 1 86 ? -2.695 -3.739 12.160 1.00 87.00 86 ALA A O 1
ATOM 656 N N . LEU A 1 87 ? -3.688 -1.882 11.376 1.00 90.75 87 LEU A N 1
ATOM 657 C CA . LEU A 1 87 ? -4.862 -2.574 10.830 1.00 90.75 87 LEU A CA 1
ATOM 658 C C . LEU A 1 87 ? -4.475 -3.495 9.662 1.00 90.75 87 LEU A C 1
ATOM 660 O O . LEU A 1 87 ? -5.045 -4.562 9.488 1.00 90.75 87 LEU A O 1
ATOM 664 N N . GLY A 1 88 ? -3.527 -3.044 8.846 1.00 94.12 88 GLY A N 1
ATOM 665 C CA . GLY A 1 88 ? -3.033 -3.732 7.666 1.00 94.12 88 GLY A CA 1
ATOM 666 C C . GLY A 1 88 ? -2.046 -2.847 6.914 1.00 94.12 88 GLY A C 1
ATOM 667 O O . GLY A 1 88 ? -1.770 -1.709 7.317 1.00 94.12 88 GLY A O 1
ATOM 668 N N . ALA A 1 89 ? -1.517 -3.354 5.808 1.00 95.19 89 ALA A N 1
ATOM 669 C CA . ALA A 1 89 ? -0.522 -2.659 5.006 1.00 95.19 89 ALA A CA 1
ATOM 670 C C . ALA A 1 89 ? -0.956 -2.470 3.547 1.00 95.19 89 ALA A C 1
ATOM 672 O O . ALA A 1 89 ? -1.710 -3.247 2.976 1.00 95.19 89 ALA A O 1
ATOM 673 N N . VAL A 1 90 ? -0.425 -1.422 2.920 1.00 97.06 90 VAL A N 1
ATOM 674 C CA . VAL A 1 90 ? -0.409 -1.293 1.458 1.00 97.06 90 VAL A CA 1
ATOM 675 C C . VAL A 1 90 ? 1.020 -1.527 1.009 1.00 97.06 90 VAL A C 1
ATOM 677 O O . VAL A 1 90 ? 1.915 -0.800 1.459 1.00 97.06 90 VAL A O 1
ATOM 680 N N . VAL A 1 91 ? 1.220 -2.478 0.105 1.00 96.06 91 VAL A N 1
ATOM 681 C CA . VAL A 1 91 ? 2.462 -2.638 -0.651 1.00 96.06 91 VAL A CA 1
ATOM 682 C C . VAL A 1 91 ? 2.277 -1.950 -1.997 1.00 96.06 91 VAL A C 1
ATOM 684 O O . VAL A 1 91 ? 1.481 -2.386 -2.820 1.00 96.06 91 VAL A O 1
ATOM 687 N N . LEU A 1 92 ? 2.983 -0.845 -2.218 1.00 95.50 92 LEU A N 1
ATOM 688 C CA . LEU A 1 92 ? 2.920 -0.103 -3.470 1.00 95.50 92 LEU A CA 1
ATOM 689 C C . LEU A 1 92 ? 3.926 -0.696 -4.466 1.00 95.50 92 LEU A C 1
ATOM 691 O O . LEU A 1 92 ? 5.137 -0.620 -4.243 1.00 95.50 92 LEU A O 1
ATOM 695 N N . ALA A 1 93 ? 3.414 -1.273 -5.548 1.00 95.06 93 ALA A N 1
ATOM 696 C CA . ALA A 1 93 ? 4.185 -1.892 -6.617 1.00 95.06 93 ALA A CA 1
ATOM 697 C C . ALA A 1 93 ? 4.323 -0.949 -7.822 1.00 95.06 93 ALA A C 1
ATOM 699 O O . ALA A 1 93 ? 3.372 -0.270 -8.213 1.00 95.06 93 ALA A O 1
ATOM 700 N N . ASP A 1 94 ? 5.511 -0.933 -8.425 1.00 92.81 94 ASP A N 1
ATOM 701 C CA . ASP A 1 94 ? 5.806 -0.266 -9.694 1.00 92.81 94 ASP A CA 1
ATOM 702 C C . ASP A 1 94 ? 6.149 -1.344 -10.724 1.00 92.81 94 ASP A C 1
ATOM 704 O O . ASP A 1 94 ? 7.147 -2.042 -10.573 1.00 92.81 94 ASP A O 1
ATOM 708 N N . THR A 1 95 ? 5.344 -1.490 -11.779 1.00 90.56 95 THR A N 1
ATOM 709 C CA . THR A 1 95 ? 5.540 -2.545 -12.791 1.00 90.56 95 THR A CA 1
ATOM 710 C C . THR A 1 95 ? 6.852 -2.402 -13.562 1.00 90.56 95 THR A C 1
ATOM 712 O O . THR A 1 95 ? 7.328 -3.374 -14.138 1.00 90.56 95 THR A O 1
ATOM 715 N N . ARG A 1 96 ? 7.481 -1.219 -13.540 1.00 89.44 96 ARG A N 1
ATOM 716 C CA . ARG A 1 96 ? 8.805 -0.986 -14.141 1.00 89.44 96 ARG A CA 1
ATOM 717 C C . ARG A 1 96 ? 9.939 -1.588 -13.309 1.00 89.44 96 ARG A C 1
ATOM 719 O O . ARG A 1 96 ? 11.035 -1.765 -13.832 1.00 89.44 96 ARG A O 1
ATOM 726 N N . ARG A 1 97 ? 9.695 -1.824 -12.015 1.00 89.12 97 ARG A N 1
ATOM 727 C CA . ARG A 1 97 ? 10.655 -2.314 -11.013 1.00 89.12 97 ARG A CA 1
ATOM 728 C C . ARG A 1 97 ? 9.929 -3.173 -9.975 1.00 89.12 97 ARG A C 1
ATOM 730 O O . ARG A 1 97 ? 9.898 -2.852 -8.788 1.00 89.12 97 ARG A O 1
ATOM 737 N N . LEU A 1 98 ? 9.284 -4.237 -10.451 1.00 91.12 98 LEU A N 1
ATOM 738 C CA . LEU A 1 98 ? 8.367 -5.036 -9.636 1.00 91.12 98 LEU A CA 1
ATOM 739 C C . LEU A 1 98 ? 9.075 -5.702 -8.440 1.00 91.12 98 LEU A C 1
ATOM 741 O O . LEU A 1 98 ? 8.511 -5.761 -7.352 1.00 91.12 98 LEU A O 1
ATOM 745 N N . GLU A 1 99 ? 10.334 -6.108 -8.612 1.00 90.81 99 GLU A N 1
ATOM 746 C CA . GLU A 1 99 ? 11.19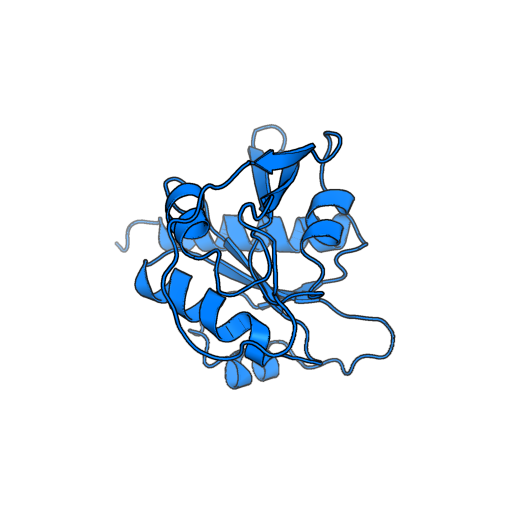0 -6.699 -7.570 1.00 90.81 99 GLU A CA 1
ATOM 747 C C . GLU A 1 99 ? 11.364 -5.832 -6.313 1.00 90.81 99 GLU A C 1
ATOM 749 O O . GLU A 1 99 ? 11.512 -6.362 -5.213 1.00 90.81 99 GLU A O 1
ATOM 754 N N . ASP A 1 100 ? 11.267 -4.502 -6.435 1.00 89.12 100 ASP A N 1
ATOM 755 C CA . ASP A 1 100 ? 11.466 -3.587 -5.307 1.00 89.12 100 ASP A CA 1
ATOM 756 C C . ASP A 1 100 ? 10.367 -3.725 -4.225 1.00 89.12 100 ASP A C 1
ATOM 758 O O . ASP A 1 100 ? 10.471 -3.129 -3.149 1.00 89.12 100 ASP A O 1
ATOM 762 N N . CYS A 1 101 ? 9.275 -4.453 -4.499 1.00 91.06 101 CYS A N 1
ATOM 763 C CA . CYS A 1 101 ? 8.214 -4.705 -3.523 1.00 91.06 101 CYS A CA 1
ATOM 764 C C . CYS A 1 101 ? 8.281 -6.086 -2.853 1.00 91.06 101 CYS A C 1
ATOM 766 O O . CYS A 1 101 ? 7.594 -6.279 -1.850 1.00 91.06 101 CYS A O 1
ATOM 768 N N . PHE A 1 102 ? 9.138 -7.005 -3.318 1.00 91.75 102 PHE A N 1
ATOM 769 C CA . PHE A 1 102 ? 9.181 -8.393 -2.825 1.00 91.75 102 PHE A CA 1
ATOM 770 C C . PHE A 1 102 ? 9.495 -8.459 -1.336 1.00 91.75 102 PHE A C 1
ATOM 772 O O . PHE A 1 102 ? 8.782 -9.087 -0.567 1.00 91.75 102 PHE A O 1
ATOM 779 N N . ALA A 1 103 ? 10.503 -7.709 -0.896 1.00 88.81 103 ALA A N 1
ATOM 780 C CA . ALA A 1 103 ? 10.886 -7.710 0.506 1.00 88.81 103 ALA A CA 1
ATOM 781 C C . ALA A 1 103 ? 9.756 -7.176 1.417 1.00 88.81 103 ALA A C 1
ATOM 783 O O . ALA A 1 103 ? 9.655 -7.564 2.581 1.00 88.81 103 ALA A O 1
ATOM 784 N N . ALA A 1 104 ? 8.887 -6.301 0.893 1.00 90.38 104 ALA A N 1
ATOM 785 C CA . ALA A 1 104 ? 7.722 -5.826 1.627 1.00 90.38 104 ALA A CA 1
ATOM 786 C C . ALA A 1 104 ? 6.658 -6.916 1.791 1.00 90.38 104 ALA A C 1
ATOM 788 O O . ALA A 1 104 ? 6.091 -7.049 2.872 1.00 90.38 104 ALA A O 1
ATOM 789 N N . ILE A 1 105 ? 6.410 -7.669 0.719 1.00 93.69 105 ILE A N 1
ATOM 790 C CA . ILE A 1 105 ? 5.479 -8.801 0.680 1.00 93.69 105 ILE A CA 1
ATOM 791 C C . ILE A 1 105 ? 5.938 -9.860 1.683 1.00 93.69 105 ILE A C 1
ATOM 793 O O . ILE A 1 105 ? 5.236 -10.100 2.664 1.00 93.69 105 ILE A O 1
ATOM 797 N N . ASP A 1 106 ? 7.179 -10.340 1.541 1.00 91.44 106 ASP A N 1
ATOM 798 C CA . ASP A 1 106 ? 7.812 -11.301 2.451 1.00 91.44 106 ASP A CA 1
ATOM 799 C C . ASP A 1 106 ? 7.679 -10.888 3.923 1.00 91.44 106 ASP A C 1
ATOM 801 O O . ASP A 1 106 ? 7.457 -11.717 4.808 1.00 91.44 106 ASP A O 1
ATOM 805 N N . TYR A 1 107 ? 7.864 -9.597 4.216 1.00 89.56 107 TYR A N 1
ATOM 806 C CA . TYR A 1 107 ? 7.798 -9.084 5.578 1.00 89.56 107 TYR A CA 1
ATOM 807 C C . TYR A 1 107 ? 6.400 -9.229 6.191 1.00 89.56 107 TYR A C 1
ATOM 809 O O . TYR A 1 107 ? 6.296 -9.651 7.348 1.00 89.56 107 TYR A O 1
ATOM 817 N N . PHE A 1 108 ? 5.351 -8.858 5.448 1.00 91.69 108 PHE A N 1
ATOM 818 C CA . PHE A 1 108 ? 3.973 -8.901 5.940 1.00 91.69 108 PHE A CA 1
ATOM 819 C C . PHE A 1 108 ? 3.430 -10.329 5.983 1.00 91.69 108 PHE A C 1
ATOM 821 O O . PHE A 1 108 ? 2.796 -10.684 6.975 1.00 91.69 108 PHE A O 1
ATOM 828 N N . GLU A 1 109 ? 3.762 -11.163 4.995 1.00 92.00 109 GLU A N 1
ATOM 829 C CA . GLU A 1 109 ? 3.408 -12.587 4.983 1.00 92.00 109 GLU A CA 1
ATOM 830 C C . GLU A 1 109 ? 3.983 -13.319 6.197 1.00 92.00 109 GLU A C 1
ATOM 832 O O . GLU A 1 109 ? 3.255 -13.959 6.948 1.00 92.00 109 GLU A O 1
ATOM 837 N N . ARG A 1 110 ? 5.281 -13.149 6.481 1.00 91.38 110 ARG A N 1
ATOM 838 C CA . ARG A 1 110 ? 5.943 -13.801 7.630 1.00 91.38 110 ARG A CA 1
ATOM 839 C C . ARG A 1 110 ? 5.398 -13.375 8.995 1.00 91.38 110 ARG A C 1
ATOM 841 O O . ARG A 1 110 ? 5.753 -13.993 9.998 1.00 91.38 110 ARG A O 1
ATOM 848 N N . ARG A 1 111 ? 4.639 -12.280 9.055 1.00 88.75 111 ARG A N 1
ATOM 849 C CA . ARG A 1 111 ? 4.066 -11.713 10.284 1.00 88.75 111 ARG A CA 1
ATOM 850 C C . ARG A 1 111 ? 2.545 -11.839 10.337 1.00 88.75 111 ARG A C 1
ATOM 852 O O . ARG A 1 111 ? 1.956 -11.290 11.264 1.00 88.75 111 ARG A O 1
ATOM 859 N N . ASP A 1 112 ? 1.933 -12.522 9.368 1.00 90.38 112 ASP A N 1
ATOM 860 C CA . ASP A 1 112 ? 0.479 -12.660 9.238 1.00 90.38 112 ASP A CA 1
ATOM 861 C C . ASP A 1 112 ? -0.253 -11.301 9.259 1.00 90.38 112 ASP A C 1
ATOM 863 O O . ASP A 1 112 ? -1.357 -11.160 9.789 1.00 90.38 112 ASP A O 1
ATOM 867 N N . ILE A 1 113 ? 0.375 -10.262 8.699 1.00 91.75 113 ILE A N 1
ATOM 868 C CA . ILE A 1 113 ? -0.215 -8.924 8.607 1.00 91.75 113 ILE A CA 1
ATOM 869 C C . ILE A 1 113 ? -0.961 -8.829 7.284 1.00 91.75 113 ILE A C 1
ATOM 871 O O . ILE A 1 113 ? -0.346 -8.894 6.226 1.00 91.75 113 ILE A O 1
ATOM 875 N N . SER A 1 114 ? -2.272 -8.595 7.329 1.00 95.19 114 SER A N 1
ATOM 876 C CA . SER A 1 114 ? -3.080 -8.379 6.126 1.00 95.19 114 SER A CA 1
ATOM 877 C C . SER A 1 114 ? -2.556 -7.208 5.295 1.00 95.19 114 SER A C 1
ATOM 879 O O . SER A 1 114 ? -2.365 -6.099 5.808 1.00 95.19 114 SER A O 1
ATOM 881 N N . PHE A 1 115 ? -2.375 -7.422 3.992 1.00 96.62 115 PHE A N 1
ATOM 882 C CA . PHE A 1 115 ? -1.928 -6.379 3.077 1.00 96.62 115 PHE A CA 1
ATOM 883 C C . PHE A 1 115 ? -2.645 -6.420 1.726 1.00 96.62 115 PHE A C 1
ATOM 885 O O . PHE A 1 115 ? -3.087 -7.465 1.266 1.00 96.62 115 PHE A O 1
ATOM 892 N N . THR A 1 116 ? -2.732 -5.259 1.080 1.00 98.25 116 THR A N 1
ATOM 893 C CA . THR A 1 116 ? -3.146 -5.123 -0.325 1.00 98.25 116 THR A CA 1
ATOM 894 C C . THR A 1 116 ? -1.944 -4.690 -1.148 1.00 98.25 116 THR A C 1
ATOM 896 O O . THR A 1 116 ? -1.223 -3.761 -0.763 1.00 98.25 116 THR A O 1
ATOM 899 N N . VAL A 1 117 ? -1.758 -5.302 -2.316 1.00 98.12 117 VAL A N 1
ATOM 900 C CA . VAL A 1 117 ? -0.814 -4.815 -3.323 1.00 98.12 117 VAL A CA 1
ATOM 901 C C . VAL A 1 117 ? -1.503 -3.757 -4.177 1.00 98.12 117 VAL A C 1
ATOM 903 O O . VAL A 1 117 ? -2.449 -4.034 -4.907 1.00 98.12 117 VAL A O 1
ATOM 906 N N . ALA A 1 118 ? -1.024 -2.522 -4.091 1.00 98.00 118 ALA A N 1
ATOM 907 C CA . ALA A 1 118 ? -1.478 -1.417 -4.918 1.00 98.00 118 ALA A CA 1
ATOM 908 C C . ALA A 1 118 ? -0.502 -1.215 -6.079 1.00 98.00 118 ALA A C 1
ATOM 910 O O . ALA A 1 118 ? 0.649 -0.835 -5.870 1.00 98.00 118 ALA A O 1
ATOM 911 N N . VAL A 1 119 ? -0.941 -1.465 -7.308 1.00 97.44 119 VAL A N 1
ATOM 912 C CA . VAL A 1 119 ? -0.107 -1.319 -8.505 1.00 97.44 119 VAL A CA 1
ATOM 913 C C . VAL A 1 119 ? -0.220 0.115 -9.001 1.00 97.44 119 VAL A C 1
ATOM 915 O O . VAL A 1 119 ? -1.227 0.506 -9.598 1.00 97.44 119 VAL A O 1
ATOM 918 N N . ASN A 1 120 ? 0.810 0.916 -8.737 1.00 96.00 120 ASN A N 1
ATOM 919 C CA . ASN A 1 120 ? 0.818 2.319 -9.115 1.00 96.00 120 ASN A CA 1
ATOM 920 C C . ASN A 1 120 ? 1.053 2.470 -10.624 1.00 96.00 120 ASN A C 1
ATOM 922 O O . ASN A 1 120 ? 2.139 2.212 -11.144 1.00 96.00 120 ASN A O 1
ATOM 926 N N . CYS A 1 121 ? 0.015 2.898 -11.332 1.00 92.25 121 CYS A N 1
ATOM 927 C CA . CYS A 1 121 ? -0.017 3.037 -12.776 1.00 92.25 121 CY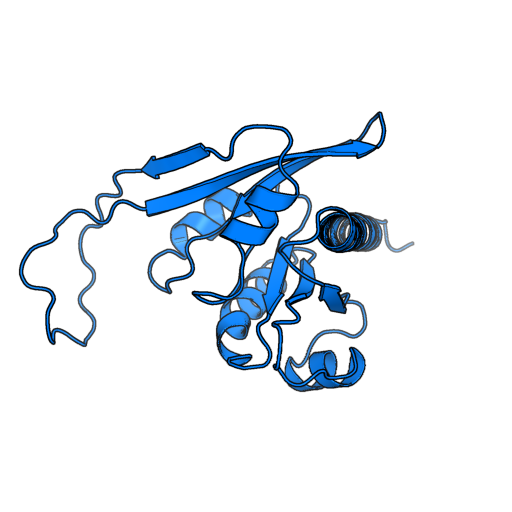S A CA 1
ATOM 928 C C . CYS A 1 121 ? 0.610 4.371 -13.198 1.00 92.25 121 CYS A C 1
ATOM 930 O O . CYS A 1 121 ? -0.067 5.394 -13.307 1.00 92.25 121 CYS A O 1
ATOM 932 N N . PHE A 1 122 ? 1.915 4.360 -13.468 1.00 88.19 122 PHE A N 1
ATOM 933 C CA . PHE A 1 122 ? 2.613 5.519 -14.016 1.00 88.19 122 PHE A CA 1
ATOM 934 C C . PHE A 1 122 ? 2.206 5.788 -15.467 1.00 88.19 122 PHE A C 1
ATOM 936 O O . PHE A 1 122 ? 1.947 4.877 -16.254 1.00 88.19 122 PHE A O 1
ATOM 943 N N . GLU A 1 123 ? 2.185 7.065 -15.839 1.00 84.94 123 GLU A N 1
ATOM 944 C CA . GLU A 1 123 ? 1.958 7.462 -17.223 1.00 84.94 123 GLU A CA 1
ATOM 945 C C . GLU A 1 123 ? 3.032 6.854 -18.138 1.00 84.94 123 GLU A C 1
ATOM 947 O O . GLU A 1 123 ? 4.229 6.958 -17.863 1.00 84.94 123 GLU A O 1
ATOM 952 N N . GLY A 1 124 ? 2.592 6.183 -19.205 1.00 80.69 124 GLY A N 1
ATOM 953 C CA . GLY A 1 124 ? 3.474 5.505 -20.158 1.00 80.69 124 GLY A CA 1
ATOM 954 C C . GLY A 1 124 ? 4.065 4.171 -19.687 1.00 80.69 124 GLY A C 1
ATOM 955 O O . GLY A 1 124 ? 4.829 3.580 -20.443 1.00 80.69 124 GLY A O 1
ATOM 956 N N . ALA A 1 125 ? 3.734 3.685 -18.486 1.00 84.12 125 ALA A N 1
ATOM 957 C CA . ALA A 1 125 ? 4.109 2.339 -18.055 1.00 84.12 125 ALA A CA 1
ATOM 958 C C . ALA A 1 125 ? 3.139 1.283 -18.605 1.00 84.12 125 ALA A C 1
ATOM 960 O O . ALA A 1 125 ? 1.943 1.548 -18.779 1.00 84.12 125 ALA A O 1
ATOM 961 N N . ASP A 1 126 ? 3.654 0.074 -18.833 1.00 85.75 126 ASP A N 1
ATOM 962 C CA . ASP A 1 126 ? 2.836 -1.067 -19.230 1.00 85.75 126 ASP A CA 1
ATOM 963 C C . ASP A 1 126 ? 1.813 -1.404 -18.141 1.00 85.75 126 ASP A C 1
ATOM 965 O O . ASP A 1 126 ? 2.121 -1.447 -16.942 1.00 85.75 126 ASP A O 1
ATOM 969 N N . ARG A 1 127 ? 0.576 -1.648 -18.581 1.00 88.69 127 ARG A N 1
ATOM 970 C CA . ARG A 1 127 ? -0.531 -2.061 -17.720 1.00 88.69 127 ARG A CA 1
ATOM 971 C C . ARG A 1 127 ? -0.712 -3.562 -17.829 1.00 88.69 127 ARG A C 1
ATOM 973 O O . ARG A 1 127 ? -0.908 -4.085 -18.923 1.00 88.69 127 ARG A O 1
ATOM 980 N N . TYR A 1 128 ? -0.711 -4.216 -16.679 1.00 90.44 128 TYR A N 1
ATOM 981 C CA . TYR A 1 128 ? -0.921 -5.649 -16.566 1.00 90.44 128 TYR A CA 1
ATOM 982 C C . TYR A 1 128 ? -2.255 -5.916 -15.863 1.00 90.44 128 TYR A C 1
ATOM 984 O O . TYR A 1 128 ? -2.634 -5.141 -14.978 1.00 90.44 128 TYR A O 1
ATOM 992 N N . PRO A 1 129 ? -2.985 -6.977 -16.247 1.00 91.50 129 PRO A N 1
ATOM 993 C CA . PRO A 1 129 ? -4.118 -7.462 -15.470 1.00 91.50 129 PRO A CA 1
ATOM 994 C C . PRO A 1 129 ? -3.699 -7.803 -14.036 1.00 91.50 129 PRO A C 1
ATOM 996 O O . PRO A 1 129 ? -2.569 -8.235 -13.805 1.00 91.50 129 PRO A O 1
ATOM 999 N N . GLU A 1 130 ? -4.622 -7.654 -13.087 1.00 93.31 130 GLU A N 1
ATOM 1000 C CA . GLU A 1 130 ? -4.386 -7.947 -11.666 1.00 93.31 130 GLU A CA 1
ATOM 1001 C C . GLU A 1 130 ? -3.897 -9.385 -11.450 1.00 93.31 130 GLU A C 1
ATOM 1003 O O . GLU A 1 130 ? -2.932 -9.587 -10.718 1.00 93.31 130 GLU A O 1
ATOM 1008 N N . ASP A 1 131 ? -4.478 -10.356 -12.162 1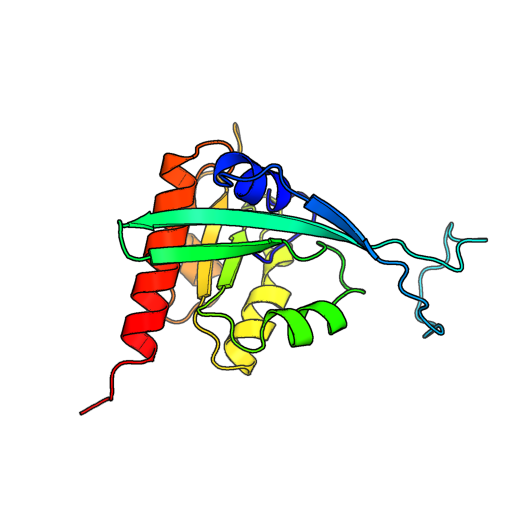.00 93.25 131 ASP A N 1
ATOM 1009 C CA . ASP A 1 131 ? -4.064 -11.764 -12.105 1.00 93.25 131 ASP A CA 1
ATOM 1010 C C . ASP A 1 131 ? -2.616 -11.963 -12.571 1.00 93.25 131 ASP A C 1
ATOM 1012 O O . ASP A 1 131 ? -1.858 -12.702 -11.958 1.00 93.25 131 ASP A O 1
ATOM 1016 N N . SER A 1 132 ? -2.178 -11.240 -13.607 1.00 94.38 132 SER A N 1
ATOM 1017 C CA . SER A 1 132 ? -0.790 -11.328 -14.075 1.00 94.38 132 SER A CA 1
ATOM 1018 C C . SER A 1 132 ? 0.196 -10.755 -13.060 1.00 94.38 132 SER A C 1
ATOM 1020 O O . SER A 1 132 ? 1.302 -11.269 -12.922 1.00 94.38 132 SER A O 1
ATOM 1022 N N . VAL A 1 133 ? -0.188 -9.688 -12.354 1.00 94.94 133 VAL A N 1
ATOM 1023 C CA . VAL A 1 133 ? 0.638 -9.126 -11.277 1.00 94.94 133 VAL A CA 1
ATOM 1024 C C . VAL A 1 133 ? 0.662 -10.067 -10.078 1.00 94.94 133 VAL A C 1
ATOM 1026 O O . VAL A 1 133 ? 1.727 -10.281 -9.511 1.00 94.94 133 VAL A O 1
ATOM 1029 N N . ARG A 1 134 ? -0.483 -10.654 -9.719 1.00 95.94 134 ARG A N 1
ATOM 1030 C CA . ARG A 1 134 ? -0.595 -11.667 -8.666 1.00 95.94 134 ARG A CA 1
ATOM 1031 C C . ARG A 1 134 ? 0.341 -12.842 -8.922 1.00 95.94 134 ARG A C 1
ATOM 1033 O O . ARG A 1 134 ? 1.136 -13.158 -8.047 1.00 95.94 134 ARG A O 1
ATOM 1040 N N . ASP A 1 135 ? 0.278 -13.418 -10.120 1.00 95.00 135 ASP A N 1
ATOM 1041 C CA . ASP A 1 135 ? 1.121 -14.546 -10.518 1.00 95.00 135 ASP A CA 1
ATOM 1042 C C . ASP A 1 135 ? 2.609 -14.165 -10.503 1.00 95.00 135 ASP A C 1
ATOM 1044 O O . ASP A 1 135 ? 3.449 -14.930 -10.038 1.00 95.00 135 ASP A O 1
ATOM 1048 N N . ALA A 1 136 ? 2.951 -12.964 -10.982 1.00 95.12 136 ALA A N 1
ATOM 1049 C CA . ALA A 1 136 ? 4.333 -12.483 -10.999 1.00 95.12 136 ALA A CA 1
ATOM 1050 C C . ALA A 1 136 ? 4.910 -12.227 -9.596 1.00 95.12 136 ALA A C 1
ATOM 1052 O O . ALA A 1 136 ? 6.128 -12.263 -9.422 1.00 95.12 136 ALA A O 1
ATOM 1053 N N . LEU A 1 137 ? 4.044 -11.935 -8.627 1.00 95.38 137 LEU A N 1
ATOM 1054 C CA . LEU A 1 137 ? 4.389 -11.689 -7.230 1.00 95.38 137 LEU A CA 1
ATOM 1055 C C . LEU A 1 137 ? 4.215 -12.928 -6.336 1.00 95.38 137 LEU A C 1
ATOM 1057 O O . LEU A 1 137 ? 4.492 -12.819 -5.148 1.00 95.38 137 LEU A O 1
ATOM 1061 N N . ASP A 1 138 ? 3.759 -14.059 -6.889 1.00 95.62 138 ASP A N 1
ATOM 1062 C CA . ASP A 1 138 ? 3.448 -15.301 -6.159 1.00 95.62 138 ASP A CA 1
ATOM 1063 C C . ASP A 1 138 ? 2.515 -15.082 -4.948 1.00 95.62 138 ASP A C 1
ATOM 1065 O O . ASP A 1 138 ? 2.684 -15.680 -3.890 1.00 95.62 138 ASP A O 1
ATOM 1069 N N . LEU A 1 139 ? 1.533 -14.179 -5.081 1.00 96.31 139 LEU A N 1
ATOM 1070 C CA . LEU A 1 139 ? 0.660 -13.822 -3.957 1.00 96.31 139 LEU A CA 1
ATOM 1071 C C . LEU A 1 139 ? -0.410 -14.884 -3.711 1.00 96.31 139 LEU A C 1
ATOM 1073 O O . LEU A 1 139 ? -1.053 -15.368 -4.650 1.00 96.31 139 LEU A O 1
ATOM 1077 N N . ASP A 1 140 ? -0.742 -15.083 -2.435 1.00 93.06 140 ASP A N 1
ATOM 1078 C CA . ASP A 1 140 ? -1.917 -15.852 -2.036 1.00 93.06 140 ASP A CA 1
ATOM 1079 C C . ASP A 1 140 ? -3.191 -15.385 -2.775 1.00 93.06 140 ASP A C 1
ATOM 1081 O O . ASP A 1 140 ? -3.417 -14.177 -2.939 1.00 93.06 140 ASP A O 1
ATOM 1085 N N . PRO A 1 141 ? -4.097 -16.304 -3.176 1.00 89.81 141 PRO A N 1
ATOM 1086 C CA . PRO A 1 141 ? -5.319 -15.953 -3.907 1.00 89.81 141 PRO A CA 1
ATOM 1087 C C . PRO A 1 141 ? -6.219 -14.942 -3.181 1.00 89.81 141 PRO A C 1
ATOM 1089 O O . PRO A 1 141 ? -6.995 -14.231 -3.817 1.00 89.81 141 PRO A O 1
ATOM 1092 N N . GLY A 1 142 ? -6.129 -14.885 -1.848 1.00 91.75 142 GLY A N 1
ATOM 1093 C CA . GLY A 1 142 ? -6.896 -13.964 -1.010 1.00 91.75 142 GLY A CA 1
ATOM 1094 C C . GLY A 1 142 ? -6.306 -12.555 -0.889 1.00 91.75 142 GLY A C 1
ATOM 1095 O O . GLY A 1 142 ? -7.015 -11.659 -0.431 1.00 91.75 142 GLY A O 1
ATOM 1096 N N . THR A 1 143 ? -5.049 -12.339 -1.286 1.00 96.81 143 THR A N 1
ATOM 1097 C CA . THR A 1 143 ? -4.352 -11.049 -1.155 1.00 96.81 143 THR A CA 1
ATOM 1098 C C . THR A 1 143 ? -4.845 -10.078 -2.227 1.00 96.81 143 THR A C 1
ATOM 1100 O O . THR A 1 143 ? -4.640 -10.341 -3.407 1.00 96.81 143 THR A O 1
ATOM 1103 N N . PRO A 1 144 ? -5.496 -8.949 -1.921 1.00 97.94 144 PRO A N 1
ATOM 1104 C CA . PRO A 1 144 ? -6.028 -8.084 -2.967 1.00 97.94 144 PRO A CA 1
ATOM 1105 C C . PRO A 1 144 ? -4.915 -7.431 -3.795 1.00 97.94 144 PRO A C 1
ATOM 1107 O O . PRO A 1 144 ? -3.905 -6.978 -3.253 1.00 97.94 144 PRO A O 1
ATOM 1110 N N . VAL A 1 145 ? -5.137 -7.336 -5.106 1.00 98.12 145 VAL A N 1
ATOM 1111 C CA . VAL A 1 145 ? -4.319 -6.542 -6.029 1.00 98.12 145 VAL A CA 1
ATOM 1112 C C . VAL A 1 145 ? -5.221 -5.455 -6.592 1.00 98.12 145 VAL A C 1
ATOM 1114 O O . VAL A 1 145 ? -6.287 -5.760 -7.111 1.00 98.12 145 VAL A O 1
ATOM 1117 N N . VAL A 1 146 ? -4.827 -4.192 -6.456 1.00 97.50 146 VAL A N 1
ATOM 1118 C CA . VAL A 1 146 ? -5.635 -3.041 -6.876 1.00 97.50 146 VAL A CA 1
ATOM 1119 C C . VAL A 1 146 ? -4.792 -2.132 -7.753 1.00 97.50 146 VAL A C 1
AT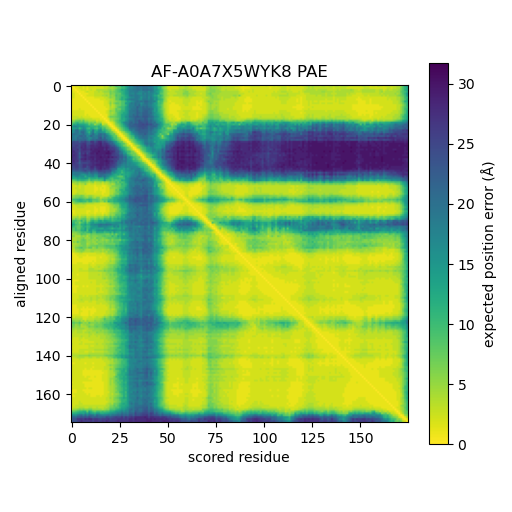OM 1121 O O . VAL A 1 146 ? -3.747 -1.641 -7.326 1.00 97.50 146 VAL A O 1
ATOM 1124 N N . LEU A 1 147 ? -5.251 -1.857 -8.972 1.00 96.06 147 LEU A N 1
ATOM 1125 C CA . LEU A 1 147 ? -4.636 -0.825 -9.806 1.00 96.06 147 LEU A CA 1
ATOM 1126 C C . LEU A 1 147 ? -4.959 0.566 -9.243 1.00 96.06 147 LEU A C 1
ATOM 1128 O O . LEU A 1 147 ? -6.118 0.874 -8.957 1.00 96.06 147 LEU A O 1
ATOM 1132 N N . CYS A 1 148 ? -3.955 1.432 -9.112 1.00 96.69 148 CYS A N 1
ATOM 1133 C CA . CYS A 1 148 ? -4.160 2.786 -8.599 1.00 96.69 148 CYS A CA 1
ATOM 1134 C C . CYS A 1 148 ? -3.302 3.843 -9.298 1.00 96.69 148 CYS A C 1
ATOM 1136 O O . CYS A 1 148 ? -2.252 3.528 -9.846 1.00 96.69 148 CYS A O 1
ATOM 1138 N N . ASP A 1 149 ? -3.703 5.110 -9.206 1.00 96.06 149 ASP A N 1
ATOM 1139 C CA . ASP A 1 149 ? -2.817 6.259 -9.409 1.00 96.06 149 ASP A CA 1
ATOM 1140 C C . ASP A 1 149 ? -2.617 6.961 -8.061 1.00 96.06 149 ASP A C 1
ATOM 1142 O O . ASP A 1 149 ? -3.551 7.526 -7.488 1.00 96.06 149 ASP A O 1
ATOM 1146 N N . ALA A 1 150 ? -1.385 6.943 -7.549 1.00 96.12 150 ALA A N 1
ATOM 1147 C CA . ALA A 1 150 ? -1.039 7.538 -6.258 1.00 96.12 150 ALA A CA 1
ATOM 1148 C C . ALA A 1 150 ? -1.292 9.058 -6.177 1.00 96.12 150 ALA A C 1
ATOM 1150 O O . ALA A 1 150 ? -1.273 9.620 -5.082 1.00 96.12 150 ALA A O 1
ATOM 1151 N N . ARG A 1 151 ? -1.497 9.740 -7.310 1.00 95.50 151 ARG A N 1
ATOM 1152 C CA . ARG A 1 151 ? -1.809 11.177 -7.383 1.00 95.50 151 ARG A CA 1
ATOM 1153 C C . ARG A 1 151 ? -3.300 11.457 -7.200 1.00 95.50 151 ARG A C 1
ATOM 1155 O O . ARG A 1 151 ? -3.669 12.582 -6.865 1.00 95.50 151 ARG A O 1
ATOM 1162 N N . GLU A 1 152 ? -4.155 10.461 -7.420 1.00 96.94 152 GLU A N 1
ATOM 1163 C CA . GLU A 1 152 ? -5.606 10.615 -7.422 1.00 96.94 152 GLU A CA 1
ATOM 1164 C C . GLU A 1 152 ? -6.215 10.187 -6.085 1.00 96.94 152 GLU A C 1
ATOM 1166 O O . GLU A 1 152 ? -6.231 9.011 -5.726 1.00 96.94 152 GLU A O 1
ATOM 1171 N N . ARG A 1 153 ? -6.786 11.147 -5.348 1.00 95.81 153 ARG A N 1
ATOM 1172 C CA . ARG A 1 153 ? -7.351 10.918 -4.006 1.00 95.81 153 ARG A CA 1
ATOM 1173 C C . ARG A 1 153 ? -8.358 9.765 -3.951 1.00 95.81 153 ARG A C 1
ATOM 1175 O O . ARG A 1 153 ? -8.300 8.962 -3.024 1.00 95.81 153 ARG A O 1
ATOM 1182 N N . GLU A 1 154 ? -9.285 9.693 -4.905 1.00 96.44 154 GLU A N 1
ATOM 1183 C CA . GLU A 1 154 ? -10.309 8.637 -4.921 1.00 96.44 154 GLU A CA 1
ATOM 1184 C C . GLU A 1 154 ? -9.712 7.268 -5.281 1.00 96.44 154 GLU A C 1
ATOM 1186 O O . GLU A 1 154 ? -10.084 6.263 -4.680 1.00 96.44 154 GLU A O 1
ATOM 1191 N N . SER A 1 155 ? -8.702 7.229 -6.158 1.00 97.31 155 SER A N 1
ATOM 1192 C CA . SER A 1 155 ? -7.949 6.002 -6.442 1.00 97.31 155 SER A CA 1
ATOM 1193 C C . SER A 1 155 ? -7.235 5.482 -5.190 1.00 97.31 155 SER A C 1
ATOM 1195 O O . SER A 1 155 ? -7.354 4.308 -4.840 1.00 97.31 155 SER A O 1
ATOM 1197 N N . VAL A 1 156 ? -6.572 6.373 -4.443 1.00 97.50 156 VAL A N 1
ATOM 1198 C CA . VAL A 1 156 ? -5.923 6.015 -3.176 1.00 97.50 156 VAL A CA 1
ATOM 1199 C C . VAL A 1 156 ? -6.944 5.559 -2.132 1.00 97.50 156 VAL A C 1
ATOM 1201 O O . VAL A 1 156 ? -6.699 4.582 -1.430 1.00 97.50 156 VAL A O 1
ATOM 1204 N N . LYS A 1 157 ? -8.113 6.201 -2.031 1.00 96.81 157 LYS A N 1
ATOM 1205 C CA . LYS A 1 157 ? -9.181 5.745 -1.127 1.00 96.81 157 LYS A CA 1
ATOM 1206 C C . LYS A 1 157 ? -9.630 4.317 -1.422 1.00 96.81 157 LYS A C 1
ATOM 1208 O O . LYS A 1 157 ? -9.823 3.566 -0.472 1.00 96.81 157 LYS A O 1
ATOM 1213 N N . HIS A 1 158 ? -9.772 3.929 -2.691 1.00 97.19 158 HIS A N 1
ATOM 1214 C CA . HIS A 1 158 ? -10.126 2.551 -3.048 1.00 97.19 158 HIS A CA 1
ATOM 1215 C C . HIS A 1 158 ? -9.082 1.544 -2.550 1.00 97.19 158 HIS A C 1
ATOM 1217 O O . HIS A 1 158 ? -9.450 0.512 -1.993 1.00 97.19 158 HIS A O 1
ATOM 1223 N N . VAL A 1 159 ? -7.791 1.875 -2.651 1.00 98.00 159 VAL A N 1
ATOM 1224 C CA . VAL A 1 159 ? -6.711 1.060 -2.070 1.00 98.00 159 VAL A CA 1
ATOM 1225 C C . VAL A 1 159 ? -6.865 0.935 -0.551 1.00 98.00 159 VAL A C 1
ATOM 1227 O O . VAL A 1 159 ? -6.766 -0.162 -0.008 1.00 98.00 159 VAL A O 1
ATOM 1230 N N . LEU A 1 160 ? -7.135 2.043 0.148 1.00 97.31 160 LEU A N 1
ATOM 1231 C CA . LEU A 1 160 ? -7.306 2.023 1.605 1.00 97.31 160 LEU A CA 1
ATOM 1232 C C . LEU A 1 160 ? -8.526 1.204 2.039 1.00 97.31 160 LEU A C 1
ATOM 1234 O O . LEU A 1 160 ? -8.448 0.482 3.027 1.00 97.31 160 LEU A O 1
ATOM 1238 N N . ILE A 1 161 ? -9.634 1.300 1.302 1.00 96.44 161 ILE A N 1
ATOM 1239 C CA . ILE A 1 161 ? -10.834 0.489 1.539 1.00 96.44 161 ILE A CA 1
ATOM 1240 C C . ILE A 1 161 ? -10.503 -0.994 1.365 1.00 96.44 161 ILE A C 1
ATOM 1242 O O . ILE A 1 161 ? -10.831 -1.780 2.247 1.00 96.44 161 ILE A O 1
ATOM 1246 N N . SER A 1 162 ? -9.786 -1.358 0.297 1.00 97.31 162 SER A N 1
ATOM 1247 C CA . SER A 1 162 ? -9.372 -2.742 0.051 1.00 97.31 162 SER A CA 1
ATOM 1248 C C . SER A 1 162 ? -8.551 -3.322 1.209 1.00 97.31 162 SER A C 1
ATOM 1250 O O . SER A 1 162 ? -8.822 -4.444 1.632 1.00 97.31 162 SER A O 1
ATOM 1252 N N . VAL A 1 163 ? -7.612 -2.556 1.782 1.00 96.38 163 VAL A N 1
ATOM 1253 C CA . VAL A 1 163 ? -6.840 -3.009 2.957 1.00 96.38 163 VAL A CA 1
ATOM 1254 C C . VAL A 1 163 ? -7.737 -3.233 4.168 1.00 96.38 163 VAL A C 1
ATOM 1256 O O . VAL A 1 163 ? -7.590 -4.237 4.859 1.00 96.38 163 VAL A O 1
ATOM 1259 N N . VAL A 1 164 ? -8.661 -2.306 4.438 1.00 95.00 164 VAL A N 1
ATOM 1260 C CA . VAL A 1 164 ? -9.596 -2.421 5.568 1.00 95.00 164 VAL A CA 1
ATOM 1261 C C . VAL A 1 164 ? -10.470 -3.667 5.410 1.00 95.00 164 VAL A C 1
ATOM 1263 O O . VAL A 1 164 ? -10.605 -4.441 6.354 1.00 95.00 164 VAL A O 1
ATOM 1266 N N . GLU A 1 165 ? -11.036 -3.883 4.223 1.00 95.00 165 GLU A N 1
ATOM 1267 C CA . GLU A 1 165 ? -11.879 -5.044 3.926 1.00 95.00 165 GLU A CA 1
ATOM 1268 C C . GLU A 1 165 ? -11.096 -6.355 4.062 1.00 95.00 165 GLU A C 1
ATOM 1270 O O . GLU A 1 165 ? -11.579 -7.299 4.687 1.00 95.00 165 GLU A O 1
ATOM 1275 N N . HIS A 1 166 ? -9.863 -6.398 3.557 1.00 95.69 166 HIS A N 1
ATOM 1276 C CA . HIS A 1 166 ? -9.004 -7.573 3.668 1.00 95.69 166 HIS A CA 1
ATOM 1277 C C . HIS A 1 166 ? -8.629 -7.893 5.121 1.00 95.69 166 HIS A C 1
ATOM 1279 O O . HIS A 1 166 ? -8.770 -9.036 5.557 1.00 95.69 166 HIS A O 1
ATOM 1285 N N . ALA A 1 167 ? -8.246 -6.881 5.903 1.00 93.31 167 ALA A N 1
ATOM 1286 C CA . ALA A 1 167 ? -7.946 -7.040 7.325 1.00 93.31 167 ALA A CA 1
ATOM 1287 C C . ALA A 1 167 ? -9.161 -7.523 8.135 1.00 93.31 167 ALA A C 1
ATOM 1289 O O . ALA A 1 167 ? -9.031 -8.349 9.043 1.00 93.31 167 ALA A O 1
ATOM 1290 N N . MET A 1 168 ? -10.362 -7.046 7.794 1.00 91.44 168 MET A N 1
ATOM 1291 C CA . MET A 1 168 ? -11.604 -7.493 8.427 1.00 91.44 168 MET A CA 1
ATOM 1292 C C . MET A 1 168 ? -11.929 -8.955 8.115 1.00 91.44 168 MET A C 1
ATOM 1294 O O . MET A 1 168 ? -12.366 -9.677 9.010 1.00 91.44 168 MET A O 1
ATOM 1298 N N . LEU A 1 169 ? -11.697 -9.402 6.878 1.00 91.19 169 LEU A N 1
ATOM 1299 C CA . LEU A 1 169 ? -11.891 -10.800 6.487 1.00 91.19 169 LEU A CA 1
ATOM 1300 C C . LEU A 1 169 ? -10.912 -11.736 7.205 1.00 91.19 169 LEU A C 1
ATOM 1302 O O . LEU A 1 169 ? -11.324 -12.798 7.663 1.00 91.19 169 LEU A O 1
ATOM 1306 N N . ALA A 1 170 ? -9.649 -11.329 7.357 1.00 83.62 170 ALA A N 1
ATOM 1307 C CA . ALA A 1 170 ? -8.641 -12.106 8.082 1.00 83.62 170 ALA A CA 1
ATOM 1308 C C . ALA A 1 170 ? -8.921 -12.190 9.596 1.00 83.62 170 ALA A C 1
ATOM 1310 O O . ALA A 1 170 ? -8.589 -13.183 10.238 1.00 83.62 170 ALA A O 1
ATOM 1311 N N . SER A 1 171 ? -9.562 -11.162 10.161 1.00 77.00 171 SER A N 1
ATOM 1312 C CA . SER A 1 171 ? -9.907 -11.087 11.588 1.00 77.00 171 SER A CA 1
ATOM 1313 C C . SER A 1 171 ? -11.225 -11.786 11.946 1.00 77.00 171 SER A C 1
ATOM 1315 O O . SER A 1 171 ? -11.551 -11.916 13.129 1.00 77.00 171 SER A O 1
ATOM 1317 N N . ALA A 1 172 ? -12.022 -12.204 10.957 1.00 66.50 172 ALA A N 1
ATOM 1318 C CA . ALA A 1 172 ? -13.275 -12.903 11.206 1.00 66.50 172 ALA A CA 1
ATOM 1319 C C . ALA A 1 172 ? -12.989 -14.313 11.761 1.00 66.50 172 ALA A C 1
ATOM 1321 O O . ALA A 1 172 ? -12.176 -15.037 11.184 1.00 66.50 172 ALA A O 1
ATOM 1322 N N . PRO A 1 173 ? -13.638 -14.741 12.864 1.00 47.31 173 PRO A N 1
ATOM 1323 C CA . PRO A 1 173 ? -13.445 -16.088 13.381 1.00 47.31 173 PRO A CA 1
ATOM 1324 C C . PRO A 1 173 ? -13.838 -17.106 12.307 1.00 47.31 173 PRO A C 1
ATOM 1326 O O . PRO A 1 173 ? -14.973 -17.102 11.824 1.00 47.31 173 PRO A O 1
ATOM 1329 N N . GLN A 1 174 ? -12.892 -17.967 11.934 1.00 47.62 174 GLN A N 1
ATOM 1330 C CA . GLN A 1 174 ? -13.186 -19.146 11.126 1.00 47.62 174 GLN A CA 1
ATOM 1331 C C . GLN A 1 174 ? -14.070 -20.056 11.988 1.00 47.62 174 GLN A C 1
ATOM 1333 O O . GLN A 1 174 ? -13.659 -20.458 13.078 1.00 47.62 174 GLN A O 1
ATOM 1338 N N . GLY A 1 175 ? -15.322 -20.230 11.558 1.00 37.81 175 GLY A N 1
ATOM 1339 C CA . GLY A 1 175 ? -16.359 -20.959 12.297 1.00 37.81 175 GLY A CA 1
ATOM 1340 C C . GLY A 1 175 ? -16.073 -22.440 12.491 1.00 37.81 175 GLY A C 1
ATOM 1341 O O . GLY A 1 175 ? -15.253 -23.001 11.733 1.00 37.81 175 GLY A O 1
#

Mean predicted aligned error: 8.9 Å

Sequence (175 aa):
MAGGFGAGKTTLVGAVSEIRPLRTEELLTEAGRPVDDIAGVESKTTTTVAMDFGRITLREDLVLYLFGTPGQDRFWFLWDELATGALGAVVLADTRRLEDCFAAIDYFERRDISFTVAVNCFEGADRYPEDSVRDALDLDPGTPVVLCDARERESVKHVLISVVEHAMLASAPQG

pLDDT: mean 80.57, std 20.13, range [33.34, 98.25]

InterPro domains:
  IPR004130 GPN-loop GTPase [PF03029] (2-168)
  IPR027417 P-loop containing nucleoside triphosphate hydrolase [G3DSA:3.40.50.300] (1-172)
  IPR027417 P-loop containing nucleoside triphosphate hydrolase [SSF52540] (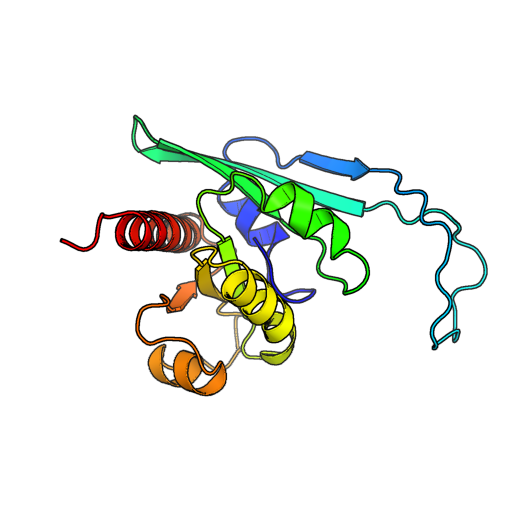2-169)
  IPR052705 Gliding Motility-Regulating GTPase [PTHR42708] (1-168)

Radius of gyration: 16.68 Å; Cα contacts (8 Å, |Δi|>4): 292; chains: 1; bounding box: 51×39×36 Å

Nearest PDB structures (foldseek):
  8b78-assembly1_A  TM=6.476E-01  e=5.442E-05  Homo sapiens
  7lz5-assembly1_A  TM=6.598E-01  e=4.526E-04  Homo sapiens
  5vq1-assembly2_B  TM=6.802E-01  e=7.564E-04  Homo sapiens
  4m22-assembly3_C  TM=6.333E-01  e=3.981E-04  Homo sapiens
  6xhb-assembly1_A  TM=6.536E-01  e=8.600E-04  Homo sapiens

Foldseek 3Di:
DAFADPLQLQLLQCQAAPDHWDFDFDWDQDPDDDDDDPPDDDDDRTDGHGKTWGWHDLDPPDIDIDIRFDNDPVRVVVCVVVQVPDLAEEQRAEPVCRVSRLVVVVVCVVVVGQYAYEYADDVPDDDDPQVVSCVVNVHDPLHHYAYAHSNHNVRSSVRVVSSNVSSVVSPDDPD

Organism: Streptomyces malaysiensis (NCBI:txid92644)